Protein AF-A0A0P0GRB7-F1 (afdb_monomer)

pLDDT: mean 80.73, std 16.22, range [37.69, 97.56]

Radius of gyration: 20.34 Å; Cα contacts (8 Å, |Δi|>4): 63; chains: 1; bounding box: 43×75×38 Å

Structure (mmCIF, N/CA/C/O backbone):
data_AF-A0A0P0GRB7-F1
#
_entry.id   AF-A0A0P0GRB7-F1
#
loop_
_atom_site.group_PDB
_atom_site.id
_atom_site.type_symbol
_atom_site.label_atom_id
_atom_site.label_alt_id
_atom_site.label_comp_id
_atom_site.label_asym_id
_atom_site.label_entity_id
_atom_site.label_seq_id
_atom_site.pdbx_PDB_ins_code
_atom_site.Cartn_x
_atom_site.Cartn_y
_atom_site.Cartn_z
_atom_site.occupancy
_atom_site.B_iso_or_equiv
_atom_site.auth_seq_id
_atom_site.auth_comp_id
_atom_site.auth_asym_id
_atom_site.auth_atom_id
_atom_site.pdbx_PDB_model_num
ATOM 1 N N . MET A 1 1 ? -12.509 44.123 -10.056 1.00 48.94 1 MET A N 1
ATOM 2 C CA . MET A 1 1 ? -11.841 43.013 -9.338 1.00 48.94 1 MET A CA 1
ATOM 3 C C . MET A 1 1 ? -12.228 41.713 -10.025 1.00 48.94 1 MET A C 1
ATOM 5 O O . MET A 1 1 ? -13.416 41.460 -10.162 1.00 48.94 1 MET A O 1
ATOM 9 N N . LYS A 1 2 ? -11.263 40.956 -10.560 1.00 55.25 2 LYS A N 1
ATOM 10 C CA . LYS A 1 2 ? -11.521 39.696 -11.278 1.00 55.25 2 LYS A CA 1
ATOM 11 C C . LYS A 1 2 ? -11.655 38.591 -10.226 1.00 55.25 2 LYS A C 1
ATOM 13 O O . LYS A 1 2 ? -10.684 38.322 -9.524 1.00 55.25 2 LYS A O 1
ATOM 18 N N . SER A 1 3 ? -12.843 38.014 -10.059 1.00 70.44 3 SER A N 1
ATOM 19 C CA . SER A 1 3 ? -13.031 36.853 -9.187 1.00 70.44 3 SER A CA 1
ATOM 20 C C . SER A 1 3 ? -12.194 35.702 -9.736 1.00 70.44 3 SER A C 1
ATOM 22 O O . SER A 1 3 ? -12.406 35.271 -10.871 1.00 70.44 3 SER A O 1
ATOM 24 N N . ILE A 1 4 ? -11.216 35.233 -8.963 1.00 69.50 4 ILE A N 1
ATOM 25 C CA . ILE A 1 4 ? -10.467 34.022 -9.296 1.00 69.50 4 ILE A CA 1
ATOM 26 C C . ILE A 1 4 ? -11.461 32.869 -9.176 1.00 69.50 4 ILE A C 1
ATOM 28 O O . ILE A 1 4 ? -11.863 32.495 -8.077 1.00 69.50 4 ILE A O 1
ATOM 32 N N . GLN A 1 5 ? -11.925 32.368 -10.317 1.00 73.25 5 GLN A N 1
ATOM 33 C CA . GLN A 1 5 ? -12.819 31.224 -10.371 1.00 73.25 5 GLN A CA 1
ATOM 34 C C . GLN A 1 5 ? -11.982 29.979 -10.067 1.00 73.25 5 GLN A C 1
ATOM 36 O O . GLN A 1 5 ? -11.180 29.537 -10.888 1.00 73.25 5 GLN A O 1
ATOM 41 N N . VAL A 1 6 ? -12.107 29.470 -8.842 1.00 80.31 6 VAL A N 1
ATOM 42 C CA . VAL A 1 6 ? -11.418 28.250 -8.415 1.00 80.31 6 VAL A CA 1
ATOM 43 C C . VAL A 1 6 ? -12.114 27.062 -9.069 1.00 80.31 6 VAL A C 1
ATOM 45 O O . VAL A 1 6 ? -13.342 26.992 -9.092 1.00 80.31 6 VAL A O 1
ATOM 48 N N . ASN A 1 7 ? -11.329 26.147 -9.633 1.00 82.31 7 ASN A N 1
ATOM 49 C CA . ASN A 1 7 ? -11.853 24.944 -10.260 1.00 82.31 7 ASN A CA 1
ATOM 50 C C . ASN A 1 7 ? -12.582 24.078 -9.211 1.00 82.31 7 ASN A C 1
ATOM 52 O O . ASN A 1 7 ? -11.935 23.662 -8.249 1.00 82.31 7 ASN A O 1
ATOM 56 N N . PRO A 1 8 ? -13.890 23.798 -9.372 1.00 81.56 8 PRO A N 1
ATOM 57 C CA . PRO A 1 8 ? -14.635 22.982 -8.416 1.00 81.56 8 PRO A CA 1
ATOM 58 C C . PRO A 1 8 ? -14.319 21.484 -8.543 1.00 81.56 8 PRO A C 1
ATOM 60 O O . PRO A 1 8 ? -14.685 20.707 -7.665 1.00 81.56 8 PRO A O 1
ATOM 63 N N . PHE A 1 9 ? -13.667 21.060 -9.630 1.00 81.19 9 PHE A N 1
ATOM 64 C CA . PHE A 1 9 ? -13.317 19.668 -9.866 1.00 81.19 9 PHE A CA 1
ATOM 65 C C . PHE A 1 9 ? -11.989 19.322 -9.208 1.00 81.19 9 PHE A C 1
ATOM 67 O O . PHE A 1 9 ? -10.977 20.001 -9.398 1.00 81.19 9 PHE A O 1
ATOM 74 N N . ILE A 1 10 ? -11.982 18.201 -8.493 1.00 78.00 10 ILE A N 1
ATOM 75 C CA . ILE A 1 10 ? -10.749 17.626 -7.979 1.00 78.00 10 ILE A CA 1
ATOM 76 C C . ILE A 1 10 ? -10.019 16.964 -9.148 1.00 78.00 10 ILE A C 1
ATOM 78 O O . ILE A 1 10 ? -10.419 15.912 -9.642 1.00 78.00 10 ILE A O 1
ATOM 82 N N . ILE A 1 11 ? -8.955 17.614 -9.615 1.00 74.19 11 ILE A N 1
ATOM 83 C CA . ILE A 1 11 ? -8.091 17.106 -10.680 1.00 74.19 11 ILE A CA 1
ATOM 84 C C . ILE A 1 11 ? -6.830 16.545 -10.023 1.00 74.19 11 ILE A C 1
ATOM 86 O O . ILE A 1 11 ? -5.978 17.304 -9.568 1.00 74.19 11 ILE A O 1
ATOM 90 N N . GLY A 1 12 ? -6.706 15.220 -9.942 1.00 69.62 12 GLY A N 1
ATOM 91 C CA . GLY A 1 12 ? -5.555 14.591 -9.298 1.00 69.62 12 GLY A CA 1
ATOM 92 C C . GLY A 1 12 ? -5.754 13.115 -8.974 1.00 69.62 12 GLY A C 1
ATOM 93 O O . GLY A 1 12 ? -6.683 12.474 -9.461 1.00 69.62 12 GLY A O 1
ATOM 94 N N . ALA A 1 13 ? -4.837 12.576 -8.170 1.00 75.56 13 ALA A N 1
ATOM 95 C CA . ALA A 1 13 ? -4.945 11.234 -7.605 1.00 75.56 13 ALA A CA 1
ATOM 96 C C . ALA A 1 13 ? -6.082 11.153 -6.561 1.00 75.56 13 ALA A C 1
ATOM 98 O O . ALA A 1 13 ? -6.880 12.074 -6.410 1.00 75.56 13 ALA A O 1
ATOM 99 N N . TYR A 1 14 ? -6.157 10.031 -5.845 1.00 86.19 14 TYR A N 1
ATOM 100 C CA . TYR A 1 14 ? -7.147 9.786 -4.796 1.00 86.19 14 TYR A CA 1
ATOM 101 C C . TYR A 1 14 ? -7.281 10.964 -3.812 1.00 86.19 14 TYR A C 1
ATOM 103 O O . TYR A 1 14 ? -6.296 11.384 -3.207 1.00 86.19 14 TYR A O 1
ATOM 111 N N . ALA A 1 15 ? -8.507 11.466 -3.643 1.00 86.06 15 ALA A N 1
ATOM 112 C CA . ALA A 1 15 ? -8.809 12.676 -2.874 1.00 86.06 15 ALA A CA 1
ATOM 113 C C . ALA A 1 15 ? -9.506 12.411 -1.528 1.00 86.06 15 ALA A C 1
ATOM 115 O O . ALA A 1 15 ? -10.000 13.336 -0.887 1.00 86.06 15 ALA A O 1
ATOM 116 N N . GLY A 1 16 ? -9.547 11.149 -1.094 1.00 86.25 16 GLY A N 1
ATOM 117 C CA . GLY A 1 16 ? -10.220 10.724 0.132 1.00 86.25 16 GLY A CA 1
ATOM 118 C C . GLY A 1 16 ? -11.548 10.016 -0.124 1.00 86.25 16 GLY A C 1
ATOM 119 O O . GLY A 1 16 ? -12.131 10.109 -1.203 1.00 86.25 16 GLY A O 1
ATOM 120 N N . SER A 1 17 ? -12.025 9.302 0.899 1.00 86.50 17 SER A N 1
ATOM 121 C CA . SER A 1 17 ? -13.150 8.369 0.770 1.00 86.50 17 SER A CA 1
ATOM 122 C C . SER A 1 17 ? -14.455 9.049 0.375 1.00 86.50 17 SER A C 1
ATOM 124 O O . SER A 1 17 ? -15.225 8.474 -0.377 1.00 86.50 17 SER A O 1
ATOM 126 N N . HIS A 1 18 ? -14.673 10.290 0.821 1.00 87.75 18 HIS A N 1
ATOM 127 C CA . HIS A 1 18 ? -15.864 11.074 0.482 1.00 87.75 18 HIS A CA 1
ATOM 128 C C . HIS A 1 18 ? -16.008 11.336 -1.029 1.00 87.75 18 HIS A C 1
ATOM 130 O O . HIS A 1 18 ? -17.115 11.519 -1.520 1.00 87.75 18 HIS A O 1
ATOM 136 N N . TYR A 1 19 ? -14.896 11.379 -1.767 1.00 87.31 19 TYR A N 1
ATOM 137 C CA . TYR A 1 19 ? -14.881 11.678 -3.202 1.00 87.31 19 TYR A CA 1
ATOM 138 C C . TYR A 1 19 ? -14.660 10.430 -4.067 1.00 87.31 19 TYR A C 1
ATOM 140 O O . TYR A 1 19 ? -14.407 10.557 -5.264 1.00 87.31 19 TYR A O 1
ATOM 148 N N . PHE A 1 20 ? -14.691 9.236 -3.469 1.00 89.12 20 PHE A N 1
ATOM 149 C CA . PHE A 1 20 ? -14.480 7.977 -4.170 1.00 89.12 20 PHE A CA 1
ATOM 150 C C . PHE A 1 20 ? -15.820 7.269 -4.372 1.00 89.12 20 PHE A C 1
ATOM 152 O O . PHE A 1 20 ? -16.477 6.903 -3.402 1.00 89.12 20 PHE A O 1
ATOM 159 N N . CYS A 1 21 ? -16.219 7.103 -5.631 1.00 87.50 21 CYS A N 1
ATOM 160 C CA . CYS A 1 21 ? -17.548 6.625 -6.013 1.00 87.50 21 CYS A CA 1
ATOM 161 C C . CYS A 1 21 ? -17.466 5.321 -6.821 1.00 87.50 21 CYS A C 1
ATOM 163 O O . CYS A 1 21 ? -16.404 4.976 -7.342 1.00 87.50 21 CYS A O 1
ATOM 165 N N . ASP A 1 22 ? -18.610 4.647 -6.968 1.00 86.75 22 ASP A N 1
ATOM 166 C CA . ASP A 1 22 ? -18.868 3.585 -7.957 1.00 86.75 22 ASP A CA 1
ATOM 167 C C . ASP A 1 22 ? -17.883 2.401 -7.940 1.00 86.75 22 ASP A C 1
ATOM 169 O O . ASP A 1 22 ? -17.576 1.808 -8.972 1.00 86.75 22 ASP A O 1
ATOM 173 N N . CYS A 1 23 ? -17.377 2.057 -6.755 1.00 91.69 2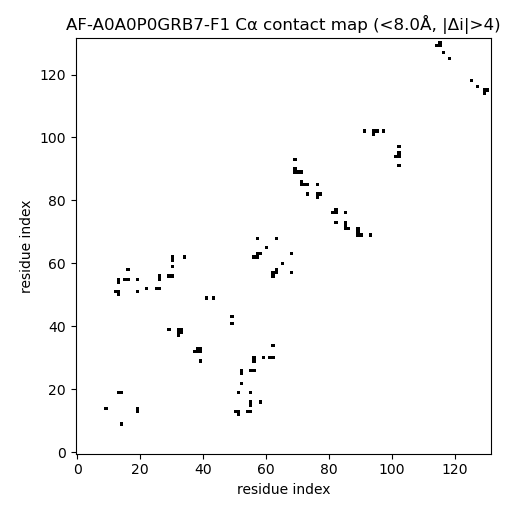3 CYS A N 1
ATOM 174 C CA . CYS A 1 23 ? -16.455 0.940 -6.523 1.00 91.69 23 CYS A CA 1
ATOM 175 C C . CYS A 1 23 ? -16.725 0.250 -5.171 1.00 91.69 23 CYS A C 1
ATOM 177 O O . CYS A 1 23 ? -15.808 -0.284 -4.546 1.00 91.69 23 CYS A O 1
ATOM 179 N N . GLU A 1 24 ? -17.962 0.311 -4.667 1.00 93.31 24 GLU A N 1
ATOM 180 C CA . GLU A 1 24 ? -18.323 -0.230 -3.346 1.00 93.31 24 GLU A CA 1
ATOM 181 C C . GLU A 1 24 ? -18.115 -1.748 -3.290 1.00 93.31 24 GLU A C 1
ATOM 183 O O . GLU A 1 24 ? -17.414 -2.246 -2.411 1.00 93.31 24 GLU A O 1
ATOM 188 N N . ARG A 1 25 ? -18.623 -2.474 -4.294 1.00 95.75 25 ARG A N 1
ATOM 189 C CA . ARG A 1 25 ? -18.495 -3.935 -4.379 1.00 95.75 25 ARG A CA 1
ATOM 190 C C . ARG A 1 25 ? -17.035 -4.373 -4.494 1.00 95.75 25 ARG A C 1
ATOM 192 O O . ARG A 1 25 ? -16.609 -5.276 -3.785 1.00 95.75 25 ARG A O 1
ATOM 199 N N . GLU A 1 26 ? -16.262 -3.733 -5.366 1.00 96.31 26 GLU A N 1
ATOM 200 C CA . GLU A 1 26 ? -14.840 -4.024 -5.561 1.00 96.31 26 GLU A CA 1
ATOM 201 C C . GLU A 1 26 ? -14.031 -3.727 -4.293 1.00 96.31 26 GLU A C 1
ATOM 203 O O . GLU A 1 26 ? -13.094 -4.456 -3.969 1.00 96.31 26 GLU A O 1
ATOM 208 N N . THR A 1 27 ? -14.398 -2.668 -3.566 1.00 96.62 27 THR A N 1
ATOM 209 C CA . THR A 1 27 ? -13.785 -2.333 -2.277 1.00 96.62 27 THR A CA 1
ATOM 210 C C . THR A 1 27 ? -14.082 -3.421 -1.252 1.00 96.62 27 THR A C 1
ATOM 212 O O . THR A 1 27 ? -13.159 -3.892 -0.591 1.00 96.62 27 THR A O 1
ATOM 215 N N . ASP A 1 28 ? -15.336 -3.861 -1.140 1.00 96.75 28 ASP A N 1
ATOM 216 C CA . ASP A 1 28 ? -15.734 -4.915 -0.205 1.00 96.75 28 ASP A CA 1
ATOM 217 C C . ASP A 1 28 ? -15.049 -6.252 -0.510 1.00 96.75 28 ASP A C 1
ATOM 219 O O . ASP A 1 28 ? -14.507 -6.889 0.399 1.00 96.75 28 ASP A O 1
ATOM 223 N N . GLU A 1 29 ? -15.004 -6.645 -1.785 1.00 97.25 29 GLU A N 1
ATOM 224 C CA . GLU A 1 29 ? -14.287 -7.836 -2.251 1.00 97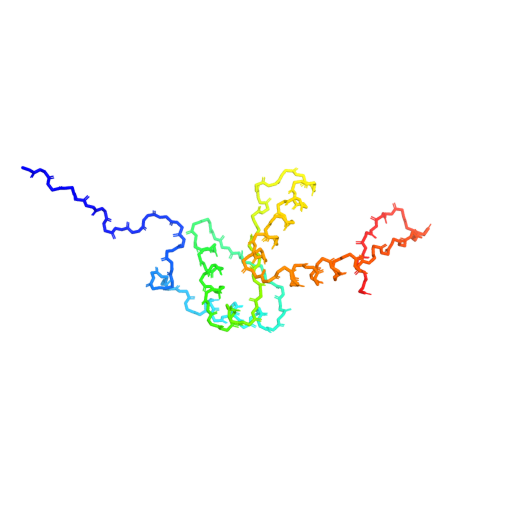.25 29 GLU A CA 1
ATOM 225 C C . GLU A 1 29 ? -12.804 -7.759 -1.879 1.00 97.25 29 GLU A C 1
ATOM 227 O O . GLU A 1 29 ? -12.255 -8.696 -1.295 1.00 97.25 29 GLU A O 1
ATOM 232 N N . LEU A 1 30 ? -12.164 -6.613 -2.123 1.00 97.19 30 LEU A N 1
ATOM 233 C CA . LEU A 1 30 ? -10.750 -6.439 -1.823 1.00 97.19 30 LEU A CA 1
ATOM 234 C C . LEU A 1 30 ? -10.473 -6.410 -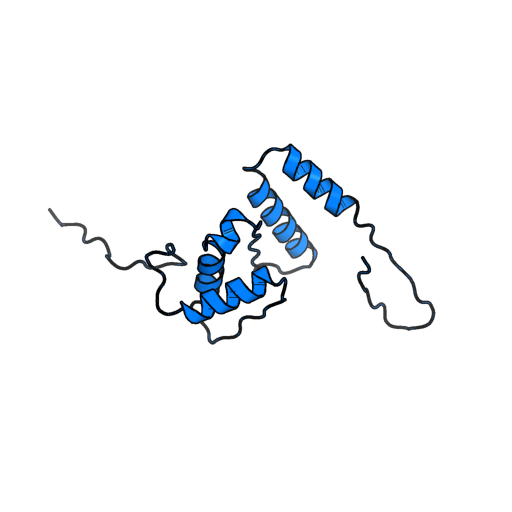0.312 1.00 97.19 30 LEU A C 1
ATOM 236 O O . LEU A 1 30 ? -9.502 -7.015 0.142 1.00 97.19 30 LEU A O 1
ATOM 240 N N . VAL A 1 31 ? -11.325 -5.774 0.500 1.00 97.06 31 VAL A N 1
ATOM 241 C CA . VAL A 1 31 ? -11.217 -5.836 1.969 1.00 97.06 31 VAL A CA 1
ATOM 242 C C . VAL A 1 31 ? -11.343 -7.281 2.448 1.00 97.06 31 VAL A C 1
ATOM 244 O O . VAL A 1 31 ? -10.566 -7.720 3.302 1.00 97.06 31 VAL A O 1
ATOM 247 N N . GLN A 1 32 ? -12.294 -8.042 1.907 1.00 97.56 32 GLN A N 1
ATOM 248 C CA . GLN A 1 32 ? -12.467 -9.447 2.255 1.00 97.56 32 GLN A CA 1
ATOM 249 C C . GLN A 1 32 ? -11.246 -10.279 1.843 1.00 97.56 32 GLN A C 1
ATOM 251 O O . GLN A 1 32 ? -10.785 -11.119 2.615 1.00 97.56 32 GLN A O 1
ATOM 256 N N . ASP A 1 33 ? -10.680 -10.048 0.663 1.00 97.25 33 ASP A N 1
ATOM 257 C CA . ASP A 1 33 ? -9.473 -10.740 0.218 1.00 97.25 33 ASP A CA 1
ATOM 258 C C . ASP A 1 33 ? -8.278 -10.472 1.133 1.00 97.25 33 ASP A C 1
ATOM 260 O O . ASP A 1 33 ? -7.616 -11.412 1.580 1.00 97.25 33 ASP A O 1
ATOM 264 N N . LEU A 1 34 ? -8.038 -9.201 1.457 1.00 95.50 34 LEU A N 1
ATOM 265 C CA . LEU A 1 34 ? -6.915 -8.781 2.291 1.00 95.50 34 LEU A CA 1
ATOM 266 C C . LEU A 1 34 ? -7.047 -9.287 3.731 1.00 95.50 34 LEU A C 1
ATOM 268 O O . LEU A 1 34 ? -6.073 -9.767 4.311 1.00 95.50 34 LEU A O 1
ATOM 272 N N . THR A 1 35 ? -8.252 -9.236 4.305 1.00 95.81 35 THR A N 1
ATOM 273 C CA . THR A 1 35 ? -8.502 -9.743 5.667 1.00 95.81 35 THR A CA 1
ATOM 274 C C . THR A 1 35 ? -8.356 -11.262 5.762 1.00 95.81 35 THR A C 1
ATOM 276 O O . THR A 1 35 ? -7.927 -11.765 6.799 1.00 95.81 35 THR A O 1
ATOM 279 N N . ASN A 1 36 ? -8.607 -11.985 4.666 1.00 95.75 36 ASN A N 1
ATOM 280 C CA . ASN A 1 36 ? -8.373 -13.427 4.550 1.00 95.75 36 ASN A CA 1
ATOM 281 C C . ASN A 1 36 ? -6.949 -13.790 4.089 1.00 95.75 36 ASN A C 1
ATOM 283 O O . ASN A 1 36 ? -6.688 -14.951 3.778 1.00 95.75 36 ASN A O 1
ATOM 287 N N . VAL A 1 37 ? -6.022 -12.824 4.051 1.00 93.00 37 VAL A N 1
ATOM 288 C CA . VAL A 1 37 ? -4.605 -13.037 3.700 1.00 93.00 37 VAL A CA 1
ATOM 289 C C . VAL A 1 37 ? -4.448 -13.659 2.300 1.00 93.00 37 VAL A C 1
ATOM 291 O O . VAL A 1 37 ? -3.595 -14.516 2.062 1.00 93.00 37 VAL A O 1
ATOM 294 N N . ARG A 1 38 ? -5.294 -13.241 1.349 1.00 95.38 38 ARG A N 1
ATOM 295 C CA . ARG A 1 38 ? -5.193 -13.652 -0.057 1.00 95.38 38 ARG A CA 1
ATOM 296 C C . ARG A 1 38 ? -4.268 -12.720 -0.836 1.00 95.38 38 ARG A C 1
ATOM 298 O O . ARG A 1 38 ? -4.287 -11.505 -0.654 1.00 95.38 38 ARG A O 1
ATOM 305 N N . ASN A 1 39 ? -3.488 -13.299 -1.748 1.00 95.62 39 ASN A N 1
ATOM 306 C CA . ASN A 1 39 ? -2.725 -12.537 -2.735 1.00 95.62 39 ASN A CA 1
ATOM 307 C C . ASN A 1 39 ? -3.657 -12.136 -3.882 1.00 95.62 39 ASN A C 1
ATOM 309 O O . ASN A 1 39 ? -4.275 -13.005 -4.497 1.00 95.62 39 ASN A O 1
ATOM 313 N N . VAL A 1 40 ? -3.734 -10.839 -4.182 1.00 95.38 40 VAL A N 1
ATOM 314 C CA . VAL A 1 40 ? -4.658 -10.289 -5.184 1.00 95.38 40 VAL A CA 1
ATOM 315 C C . VAL A 1 40 ? -3.890 -9.577 -6.288 1.00 95.38 40 VAL A C 1
ATOM 317 O O . VAL A 1 40 ? -2.963 -8.812 -6.023 1.00 95.38 40 VAL A O 1
ATOM 320 N N . VAL A 1 41 ? -4.310 -9.796 -7.534 1.00 95.31 41 VAL A N 1
ATOM 321 C CA . VAL A 1 41 ? -3.827 -9.061 -8.707 1.00 95.31 41 VAL A CA 1
ATOM 322 C C . VAL A 1 41 ? -4.996 -8.288 -9.308 1.00 95.31 41 VAL A C 1
ATOM 324 O O . VAL A 1 41 ? -5.979 -8.881 -9.742 1.00 95.31 41 VAL A O 1
ATOM 327 N N . LEU A 1 42 ? -4.886 -6.958 -9.358 1.00 94.19 42 LEU A N 1
ATOM 328 C CA . LEU A 1 42 ? -5.905 -6.090 -9.954 1.00 94.19 42 LEU A CA 1
ATOM 329 C C . LEU A 1 42 ? -5.602 -5.826 -11.432 1.00 94.19 42 LEU A C 1
ATOM 331 O O . LEU A 1 42 ? -4.630 -5.144 -11.768 1.00 94.19 42 LEU A O 1
ATOM 335 N N . VAL A 1 43 ? -6.474 -6.303 -12.320 1.00 93.44 43 VAL A N 1
ATOM 336 C CA . VAL A 1 43 ? -6.348 -6.129 -13.774 1.00 93.44 43 VAL A CA 1
ATOM 337 C C . VAL A 1 43 ? -7.519 -5.303 -14.302 1.00 93.44 43 VAL A C 1
ATOM 339 O O . VAL A 1 43 ? -8.674 -5.637 -14.086 1.00 93.44 43 VAL A O 1
ATOM 342 N N . ALA A 1 44 ? -7.220 -4.211 -15.009 1.00 91.31 44 ALA A N 1
ATOM 343 C CA . ALA A 1 44 ? -8.211 -3.376 -15.697 1.00 91.31 44 ALA A CA 1
ATOM 344 C C . ALA A 1 44 ? -7.519 -2.500 -16.756 1.00 91.31 44 ALA A C 1
ATOM 346 O O . ALA A 1 44 ? -6.292 -2.360 -16.733 1.00 91.31 44 ALA A O 1
ATOM 347 N N . GLN A 1 45 ? -8.275 -1.811 -17.610 1.00 93.50 45 GLN A N 1
ATOM 348 C CA . GLN A 1 45 ? -7.726 -0.864 -18.594 1.00 93.50 45 GLN A CA 1
ATOM 349 C C . GLN A 1 45 ? -7.036 0.362 -17.950 1.00 93.50 45 GLN A C 1
ATOM 351 O O . GLN A 1 45 ? -7.186 0.651 -16.755 1.00 93.50 45 GLN A O 1
ATOM 356 N N . ARG A 1 46 ? -6.226 1.096 -18.728 1.00 88.06 46 ARG A N 1
ATOM 357 C CA . ARG A 1 46 ? -5.537 2.313 -18.255 1.00 88.06 46 ARG A CA 1
ATOM 358 C C . ARG A 1 46 ? -6.569 3.365 -17.821 1.00 88.06 46 ARG A C 1
ATOM 360 O O . ARG A 1 46 ? -7.567 3.550 -18.500 1.00 88.06 46 ARG A O 1
ATOM 367 N N . ARG A 1 47 ? -6.294 4.077 -16.719 1.00 86.00 47 ARG A N 1
ATOM 368 C CA . ARG A 1 47 ? -7.153 5.130 -16.124 1.00 86.00 47 ARG A CA 1
ATOM 369 C C . ARG A 1 47 ? -8.473 4.665 -15.485 1.00 86.00 47 ARG A C 1
ATOM 371 O O . ARG A 1 47 ? -9.242 5.509 -15.061 1.00 86.00 47 ARG A O 1
ATOM 378 N N . MET A 1 48 ? -8.673 3.363 -15.278 1.00 88.94 48 MET A N 1
ATOM 379 C CA . MET A 1 48 ? -9.832 2.816 -14.541 1.00 88.94 48 MET A CA 1
ATOM 380 C C . MET A 1 48 ? -9.731 2.932 -13.004 1.00 88.94 48 MET A C 1
ATOM 382 O O . MET A 1 48 ? -10.271 2.108 -12.286 1.00 88.94 48 MET A O 1
ATOM 386 N N . GLY A 1 49 ? -8.947 3.867 -12.463 1.00 88.25 49 GLY A N 1
ATOM 387 C CA . GLY A 1 49 ? -8.950 4.125 -11.013 1.00 88.25 49 GLY A CA 1
ATOM 388 C C . GLY A 1 49 ? -8.323 3.068 -10.084 1.00 88.25 49 GLY A C 1
ATOM 389 O O . GLY A 1 49 ? -8.423 3.236 -8.877 1.00 88.25 49 GLY A O 1
ATOM 390 N N . LYS A 1 50 ? -7.618 2.037 -10.581 1.00 92.81 50 LYS A N 1
ATOM 391 C CA . LYS A 1 50 ? -6.989 0.969 -9.755 1.00 92.81 50 LYS A CA 1
ATOM 392 C C . LYS A 1 50 ? -6.210 1.474 -8.531 1.00 92.81 50 LYS A C 1
ATOM 394 O O . LYS A 1 50 ? -6.396 0.976 -7.427 1.00 92.81 50 LYS A O 1
ATOM 399 N N . THR A 1 51 ? -5.340 2.468 -8.721 1.00 91.94 51 THR A N 1
ATOM 400 C CA . THR A 1 51 ? -4.573 3.063 -7.614 1.00 91.94 51 THR A CA 1
ATOM 401 C C . THR A 1 51 ? -5.493 3.749 -6.607 1.00 91.94 51 THR A C 1
ATOM 403 O O . THR A 1 51 ? -5.276 3.630 -5.408 1.00 91.94 51 THR A O 1
ATOM 406 N N . GLY A 1 52 ? -6.544 4.423 -7.082 1.00 92.50 52 GLY A N 1
ATOM 407 C CA . GLY A 1 52 ? -7.563 5.019 -6.221 1.00 92.50 52 GLY A CA 1
ATOM 408 C C . GLY A 1 52 ? -8.325 3.971 -5.415 1.00 92.50 52 GLY A C 1
ATOM 409 O O . GLY A 1 52 ? -8.483 4.154 -4.217 1.00 92.50 52 GLY A O 1
ATOM 410 N N . LEU A 1 53 ? -8.693 2.847 -6.036 1.00 94.69 53 LEU A N 1
ATOM 411 C CA . LEU A 1 53 ? -9.353 1.723 -5.367 1.00 94.69 53 LEU A CA 1
ATOM 412 C C . LEU A 1 53 ? -8.494 1.127 -4.247 1.00 94.69 53 LEU A C 1
ATOM 414 O O . LEU A 1 53 ? -8.991 0.912 -3.144 1.00 94.69 53 LEU A O 1
ATOM 418 N N . LEU A 1 54 ? -7.199 0.904 -4.499 1.00 94.75 54 LEU A N 1
ATOM 419 C CA . LEU A 1 54 ? -6.265 0.424 -3.474 1.00 94.75 54 LEU A CA 1
ATOM 420 C C . LEU A 1 54 ? -6.184 1.397 -2.296 1.00 94.75 54 LEU A C 1
ATOM 422 O O . LEU A 1 54 ? -6.381 0.996 -1.152 1.00 94.75 54 LEU A O 1
ATOM 426 N N . LEU A 1 55 ? -5.944 2.681 -2.579 1.00 93.81 55 LEU A N 1
ATOM 427 C CA . LEU A 1 55 ? -5.860 3.710 -1.543 1.00 93.81 55 LEU A CA 1
ATOM 428 C C . LEU A 1 55 ? -7.165 3.791 -0.746 1.00 93.81 55 LEU A C 1
ATOM 430 O O . LEU A 1 55 ? -7.129 3.783 0.482 1.00 93.81 55 LEU A O 1
ATOM 434 N N . HIS A 1 56 ? -8.312 3.776 -1.423 1.00 95.38 56 HIS A N 1
ATOM 435 C CA . HIS A 1 56 ? -9.621 3.762 -0.782 1.00 95.38 56 HIS A CA 1
ATOM 436 C C . HIS A 1 56 ? -9.815 2.562 0.144 1.00 95.38 56 HIS A C 1
ATOM 438 O O . HIS A 1 56 ? -10.229 2.721 1.291 1.00 95.38 56 HIS A O 1
ATOM 444 N N . THR A 1 57 ? -9.444 1.373 -0.325 1.00 95.94 57 THR A N 1
ATOM 445 C CA . THR A 1 57 ? -9.504 0.128 0.448 1.00 95.94 57 THR A CA 1
ATOM 446 C C . THR A 1 57 ? -8.644 0.215 1.707 1.00 95.94 57 THR A C 1
ATOM 448 O O . THR A 1 57 ? -9.072 -0.189 2.785 1.00 95.94 57 THR A O 1
ATOM 451 N N . PHE A 1 58 ? -7.452 0.806 1.613 1.00 94.12 58 PHE A N 1
ATOM 452 C CA . PHE A 1 58 ? -6.570 0.994 2.766 1.00 94.12 58 PHE A CA 1
ATOM 453 C C . PHE A 1 58 ? -7.124 1.979 3.798 1.00 94.12 58 PHE A C 1
ATOM 455 O O . PHE A 1 58 ? -6.817 1.852 4.982 1.00 94.12 58 PHE A O 1
ATOM 462 N N . HIS A 1 59 ? -7.964 2.927 3.373 1.00 94.19 59 HIS A N 1
ATOM 463 C CA . HIS A 1 59 ? -8.659 3.851 4.268 1.00 94.19 59 HIS A CA 1
ATOM 464 C C . HIS A 1 59 ? -9.869 3.233 4.978 1.00 94.19 59 HIS A C 1
ATOM 466 O O . HIS A 1 59 ? -10.346 3.817 5.951 1.00 94.19 59 HIS A O 1
ATOM 472 N N . GLN A 1 60 ? -10.347 2.060 4.554 1.00 94.69 60 GLN A N 1
ATOM 473 C CA . GLN A 1 60 ? -11.445 1.378 5.237 1.00 94.69 60 GLN A CA 1
ATOM 474 C C . GLN A 1 60 ? -11.053 1.035 6.672 1.00 94.69 60 GLN A C 1
ATOM 476 O O . GLN A 1 60 ? -9.922 0.624 6.936 1.00 94.69 60 GLN A O 1
ATOM 481 N N . GLU A 1 61 ? -11.980 1.184 7.619 1.00 94.31 61 GLU A N 1
ATOM 482 C CA . GLU A 1 61 ? -11.675 0.990 9.044 1.00 94.31 61 GLU A CA 1
ATOM 483 C C . GLU A 1 61 ? -11.137 -0.414 9.344 1.00 94.31 61 GLU A C 1
ATOM 485 O O . GLU A 1 61 ? -10.194 -0.566 10.121 1.00 94.31 61 GLU A O 1
ATOM 490 N N . LYS A 1 62 ? -11.693 -1.427 8.664 1.00 95.25 62 LYS A N 1
ATOM 491 C CA . LYS A 1 62 ? -11.265 -2.831 8.758 1.00 95.25 62 LYS A CA 1
ATOM 492 C C . LYS A 1 62 ? -9.787 -3.024 8.408 1.00 95.25 62 LYS A C 1
ATOM 494 O O . LYS A 1 62 ? -9.164 -3.945 8.925 1.00 95.25 62 LYS A O 1
ATOM 499 N N . ILE A 1 63 ? -9.230 -2.167 7.552 1.00 95.31 63 ILE A N 1
ATOM 500 C CA . ILE A 1 63 ? -7.824 -2.218 7.152 1.00 95.31 63 ILE A CA 1
ATOM 501 C C . ILE A 1 63 ? -6.997 -1.244 7.995 1.00 95.31 63 ILE A C 1
ATOM 503 O O . ILE A 1 63 ? -6.095 -1.668 8.713 1.00 95.31 63 ILE A O 1
ATOM 507 N N . SER A 1 64 ? -7.338 0.045 7.973 1.00 93.06 64 SER A N 1
ATOM 508 C CA . SER A 1 64 ? -6.547 1.122 8.586 1.00 93.06 64 SER A CA 1
ATOM 509 C C . SER A 1 64 ? -6.319 0.974 10.095 1.00 93.06 64 SER A C 1
ATOM 511 O O . SER A 1 64 ? -5.264 1.371 10.590 1.00 93.06 64 SER A O 1
ATOM 513 N N . LYS A 1 65 ? -7.272 0.395 10.841 1.00 92.19 65 LYS A N 1
ATOM 514 C CA . LYS A 1 65 ? -7.149 0.210 12.299 1.00 92.19 65 LYS A CA 1
ATOM 515 C C . LYS A 1 65 ? -6.395 -1.062 12.691 1.00 92.19 65 LYS A C 1
ATOM 517 O O . LYS A 1 65 ? -5.887 -1.141 13.808 1.00 92.19 65 LYS A O 1
ATOM 522 N N . HIS A 1 66 ? -6.329 -2.052 11.803 1.00 92.25 66 HIS A N 1
ATOM 523 C CA . HIS A 1 66 ? -5.882 -3.408 12.144 1.00 92.25 66 HIS A CA 1
ATOM 524 C C . HIS A 1 66 ? -4.613 -3.844 11.411 1.00 92.25 66 HIS A C 1
ATOM 526 O O . HIS A 1 66 ? -3.928 -4.756 11.872 1.00 92.25 66 HIS A O 1
ATOM 532 N N . TYR A 1 67 ? -4.269 -3.187 10.304 1.00 91.12 67 TYR A N 1
ATOM 533 C CA . TYR A 1 67 ? -3.166 -3.580 9.440 1.00 91.12 67 TYR A CA 1
ATOM 534 C C . TYR A 1 67 ? -2.209 -2.423 9.182 1.00 91.12 67 TYR A C 1
ATOM 536 O O . TYR A 1 67 ? -2.575 -1.248 9.156 1.00 91.12 67 TYR A O 1
ATOM 544 N N . ASN A 1 68 ? -0.951 -2.786 8.948 1.00 88.12 68 ASN A N 1
ATOM 545 C CA . ASN A 1 68 ? 0.064 -1.867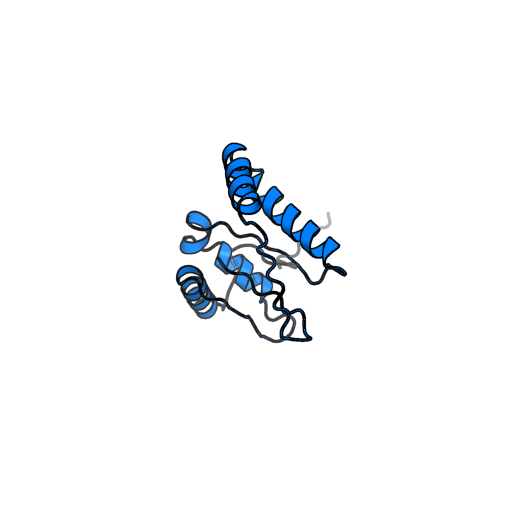 8.460 1.00 88.12 68 ASN A CA 1
ATOM 546 C C . ASN A 1 68 ? 0.143 -2.004 6.950 1.00 88.12 68 ASN A C 1
ATOM 548 O O . ASN A 1 68 ? 0.386 -3.098 6.444 1.00 88.12 68 ASN A O 1
ATOM 552 N N . VAL A 1 69 ? -0.060 -0.896 6.249 1.00 90.56 69 VAL A N 1
ATOM 553 C CA . VAL A 1 69 ? -0.057 -0.879 4.791 1.00 90.56 69 VAL A CA 1
ATOM 554 C C . VAL A 1 69 ? 1.186 -0.159 4.296 1.00 90.56 69 VAL A C 1
ATOM 556 O O . VAL A 1 69 ? 1.416 1.004 4.622 1.00 90.56 69 VAL A O 1
ATOM 559 N N . PHE A 1 70 ? 1.964 -0.845 3.465 1.00 91.06 70 PHE A N 1
ATOM 560 C CA . PHE A 1 70 ? 3.125 -0.286 2.784 1.00 91.06 70 PHE A CA 1
ATOM 561 C C . PHE A 1 70 ? 2.808 -0.191 1.294 1.00 91.06 70 PHE A C 1
ATOM 563 O O . PHE A 1 70 ? 2.616 -1.209 0.632 1.00 91.06 70 PHE A O 1
ATOM 570 N N . PHE A 1 71 ? 2.717 1.032 0.773 1.00 90.44 71 PHE A N 1
ATOM 571 C CA . PHE A 1 71 ? 2.464 1.272 -0.644 1.00 90.44 71 PHE A CA 1
ATOM 572 C C . PHE A 1 71 ? 3.788 1.528 -1.364 1.00 90.44 71 PHE A C 1
ATOM 574 O O . PHE A 1 71 ? 4.522 2.443 -0.996 1.00 90.44 71 PHE A O 1
ATOM 581 N N . ILE A 1 72 ? 4.100 0.703 -2.364 1.00 90.88 72 ILE A N 1
ATOM 582 C CA . ILE A 1 72 ? 5.405 0.694 -3.031 1.00 90.88 72 ILE A CA 1
ATOM 583 C C . ILE A 1 72 ? 5.175 0.712 -4.538 1.00 90.88 72 ILE A C 1
ATOM 585 O O . ILE A 1 72 ? 4.620 -0.235 -5.095 1.00 90.88 72 ILE A O 1
ATOM 589 N N . ASP A 1 73 ? 5.610 1.786 -5.193 1.00 88.75 73 ASP A N 1
ATOM 590 C CA . ASP A 1 73 ? 5.612 1.870 -6.650 1.00 88.75 73 ASP A CA 1
ATOM 591 C C . ASP A 1 73 ? 6.911 1.275 -7.202 1.00 88.75 73 ASP A C 1
ATOM 593 O O . ASP A 1 73 ? 7.986 1.868 -7.107 1.00 88.75 73 ASP A O 1
ATOM 597 N N . ILE A 1 74 ? 6.803 0.075 -7.769 1.00 89.12 74 ILE A N 1
ATOM 598 C CA . ILE A 1 74 ? 7.937 -0.641 -8.358 1.00 89.12 74 ILE A CA 1
ATOM 599 C C . ILE A 1 74 ? 8.217 -0.219 -9.804 1.00 89.12 74 ILE A C 1
ATOM 601 O O . ILE A 1 74 ? 9.303 -0.497 -10.308 1.00 89.12 74 ILE A O 1
ATOM 605 N N . PHE A 1 75 ? 7.280 0.458 -10.480 1.00 87.44 75 PHE A N 1
ATOM 606 C CA . PHE A 1 75 ? 7.462 0.865 -11.877 1.00 87.44 75 PHE A CA 1
ATOM 607 C C . PHE A 1 75 ? 8.584 1.901 -12.023 1.00 87.44 75 PHE A C 1
ATOM 609 O O . PHE A 1 75 ? 9.257 1.950 -13.047 1.00 87.44 75 PHE A O 1
ATOM 616 N N . ALA A 1 76 ? 8.818 2.694 -10.976 1.00 83.25 76 ALA A N 1
ATOM 617 C CA . ALA A 1 76 ? 9.899 3.670 -10.915 1.00 83.25 76 ALA A CA 1
ATOM 618 C C . ALA A 1 76 ? 11.289 3.056 -10.643 1.00 83.25 76 ALA A C 1
ATOM 620 O O . ALA A 1 76 ? 12.268 3.797 -10.588 1.00 83.25 76 ALA A O 1
ATOM 621 N N . THR A 1 77 ? 11.394 1.735 -10.451 1.00 92.31 77 THR A N 1
ATOM 622 C CA . THR A 1 77 ? 12.658 1.057 -10.118 1.00 92.31 77 THR A CA 1
ATOM 623 C C . THR A 1 77 ? 13.224 0.318 -11.330 1.00 92.31 77 THR A C 1
ATOM 625 O O . THR A 1 77 ? 12.517 -0.443 -11.988 1.00 92.31 77 THR A O 1
ATOM 628 N N . ALA A 1 78 ? 14.505 0.531 -11.634 1.00 91.25 78 ALA A N 1
ATOM 629 C CA . ALA A 1 78 ? 15.198 -0.049 -12.788 1.00 91.25 78 ALA A CA 1
ATOM 630 C C . ALA A 1 78 ? 16.130 -1.217 -12.416 1.00 91.25 78 ALA A C 1
ATOM 632 O O . ALA A 1 78 ? 16.682 -1.885 -13.292 1.00 91.25 78 ALA A O 1
ATOM 633 N N . SER A 1 79 ? 16.328 -1.483 -11.122 1.00 92.19 79 SER A N 1
ATOM 634 C CA . SER A 1 79 ? 17.176 -2.577 -10.643 1.00 92.19 79 SER A CA 1
ATOM 635 C C . SER A 1 79 ? 16.682 -3.170 -9.326 1.00 92.19 79 SER A C 1
ATOM 637 O O . SER A 1 79 ? 15.981 -2.518 -8.554 1.00 92.19 79 SER A O 1
ATOM 639 N N . VAL A 1 80 ? 17.126 -4.394 -9.012 1.00 89.62 80 VAL A N 1
ATOM 640 C CA . VAL A 1 80 ? 16.865 -5.036 -7.707 1.00 89.62 80 VAL A CA 1
ATOM 641 C C . VAL A 1 80 ? 17.361 -4.162 -6.554 1.00 89.62 80 VAL A C 1
ATOM 643 O O . VAL A 1 80 ? 16.710 -4.073 -5.519 1.00 89.62 80 VAL A O 1
ATOM 646 N N . ARG A 1 81 ? 18.495 -3.475 -6.733 1.00 87.94 81 ARG A N 1
ATOM 647 C CA . ARG A 1 81 ? 19.041 -2.561 -5.724 1.00 87.94 81 ARG A CA 1
ATOM 648 C C . ARG A 1 81 ? 18.095 -1.388 -5.465 1.00 87.94 81 ARG A C 1
ATOM 650 O O . ARG A 1 81 ? 17.845 -1.064 -4.309 1.00 87.94 81 ARG A O 1
ATOM 657 N N . GLU A 1 82 ? 17.576 -0.774 -6.524 1.00 89.94 82 GLU A N 1
ATOM 658 C CA . GLU A 1 82 ? 16.608 0.322 -6.414 1.00 89.94 82 GLU A CA 1
ATOM 659 C C . GLU A 1 82 ? 15.286 -0.145 -5.810 1.00 8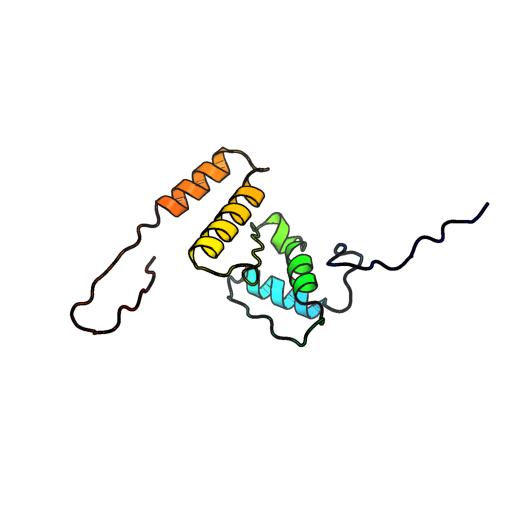9.94 82 GLU A C 1
ATOM 661 O O . GLU A 1 82 ? 14.739 0.547 -4.957 1.00 89.94 82 GLU A O 1
ATOM 666 N N . PHE A 1 83 ? 14.818 -1.343 -6.166 1.00 92.00 83 PHE A N 1
ATOM 667 C CA . PHE A 1 83 ? 13.655 -1.958 -5.534 1.00 92.00 83 PHE A CA 1
ATOM 668 C C . PHE A 1 83 ? 13.854 -2.151 -4.028 1.00 92.00 83 PHE A C 1
ATOM 670 O O . PHE A 1 83 ? 13.018 -1.711 -3.244 1.00 92.00 83 PHE A O 1
ATOM 677 N N . VAL A 1 84 ? 14.972 -2.751 -3.605 1.00 90.62 84 VAL A N 1
ATOM 678 C CA . VAL A 1 84 ? 15.281 -2.957 -2.179 1.00 90.62 84 VAL A CA 1
ATOM 679 C C . VAL A 1 84 ? 15.340 -1.621 -1.436 1.00 90.62 84 VAL A C 1
ATOM 681 O O . VAL A 1 84 ? 14.839 -1.517 -0.316 1.00 90.62 84 VAL A O 1
ATOM 684 N N . TYR A 1 85 ? 15.904 -0.587 -2.063 1.00 89.31 85 TYR A N 1
ATOM 685 C CA . TYR A 1 85 ? 15.958 0.755 -1.490 1.00 89.31 85 TYR A CA 1
ATOM 686 C C . TYR A 1 85 ? 14.565 1.392 -1.356 1.00 89.31 85 TYR A C 1
ATOM 688 O O . TYR A 1 85 ? 14.209 1.860 -0.274 1.00 89.31 85 TYR A O 1
ATOM 696 N N . ALA A 1 86 ? 13.750 1.360 -2.416 1.00 90.38 86 ALA A N 1
ATOM 697 C CA . ALA A 1 86 ? 12.378 1.872 -2.403 1.00 90.38 86 ALA A CA 1
ATOM 698 C C . ALA A 1 86 ? 11.506 1.134 -1.375 1.00 90.38 86 ALA A C 1
ATOM 700 O O . ALA A 1 86 ? 10.763 1.761 -0.622 1.00 90.38 86 ALA A O 1
ATOM 701 N N . PHE A 1 87 ? 11.656 -0.188 -1.291 1.00 90.44 87 PHE A N 1
ATOM 702 C CA . PHE A 1 87 ? 10.968 -1.037 -0.326 1.00 90.44 87 PHE A CA 1
ATOM 703 C C . PHE A 1 87 ? 11.349 -0.688 1.118 1.00 90.44 87 PHE A C 1
ATOM 705 O O . PHE A 1 87 ? 10.475 -0.448 1.951 1.00 90.44 87 PHE A O 1
ATOM 712 N N . GLY A 1 88 ? 12.650 -0.600 1.411 1.00 87.81 88 GLY A N 1
ATOM 713 C CA . GLY A 1 88 ? 13.147 -0.242 2.740 1.00 87.81 88 GLY A CA 1
ATOM 714 C C . GLY A 1 88 ? 12.691 1.149 3.184 1.00 87.81 88 GLY A C 1
ATOM 715 O O . GLY A 1 88 ? 12.219 1.308 4.310 1.00 87.81 88 GLY A O 1
ATOM 716 N N . ASN A 1 89 ? 12.762 2.139 2.289 1.00 87.94 89 ASN A N 1
ATOM 717 C CA . ASN A 1 89 ? 12.300 3.497 2.573 1.00 87.94 89 ASN A CA 1
ATOM 718 C C . ASN A 1 89 ? 10.796 3.550 2.843 1.00 87.94 89 ASN A C 1
ATOM 720 O O . ASN A 1 89 ? 10.393 4.141 3.841 1.00 87.94 89 ASN A O 1
ATOM 724 N N . ALA A 1 90 ? 9.976 2.887 2.022 1.00 89.19 90 ALA A N 1
ATOM 725 C CA . ALA A 1 90 ? 8.528 2.859 2.217 1.00 89.19 90 ALA A CA 1
ATOM 726 C C . ALA A 1 90 ? 8.140 2.273 3.583 1.00 89.19 90 ALA A C 1
ATOM 728 O O . ALA A 1 90 ? 7.224 2.773 4.237 1.00 89.19 90 ALA A O 1
ATOM 729 N N . ILE A 1 91 ? 8.862 1.245 4.044 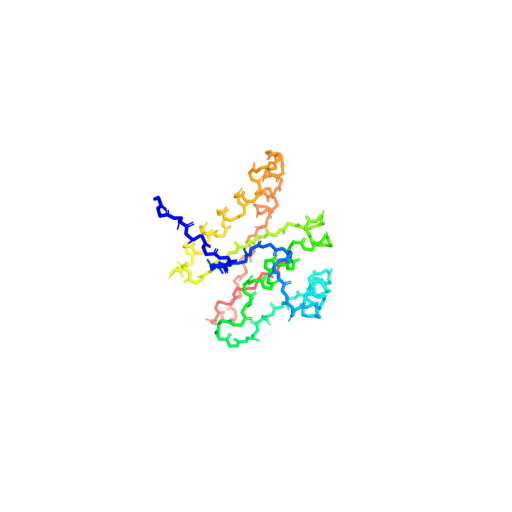1.00 87.25 91 ILE A N 1
ATOM 730 C CA . ILE A 1 91 ? 8.652 0.690 5.380 1.00 87.25 91 ILE A CA 1
ATOM 731 C C . ILE A 1 91 ? 9.071 1.683 6.458 1.00 87.25 91 ILE A C 1
ATOM 733 O O . ILE A 1 91 ? 8.284 1.991 7.353 1.00 87.25 91 ILE A O 1
ATOM 737 N N . ILE A 1 92 ? 10.298 2.192 6.383 1.00 84.50 92 ILE A N 1
ATOM 738 C CA . ILE A 1 92 ? 10.828 3.101 7.397 1.00 84.50 92 ILE A CA 1
ATOM 739 C C . ILE A 1 92 ? 9.947 4.352 7.514 1.00 84.50 92 ILE A C 1
ATOM 741 O O . ILE A 1 92 ? 9.644 4.768 8.628 1.00 84.50 92 ILE A O 1
ATOM 745 N N . ASP A 1 93 ? 9.494 4.931 6.405 1.00 84.62 93 ASP A N 1
ATOM 746 C CA . ASP A 1 93 ? 8.679 6.149 6.403 1.00 84.62 93 ASP A CA 1
ATOM 747 C C . ASP A 1 93 ? 7.281 5.934 6.992 1.00 84.62 93 ASP A C 1
ATOM 749 O O . ASP A 1 93 ? 6.800 6.791 7.731 1.00 84.62 93 ASP A O 1
ATOM 753 N N . GLN A 1 94 ? 6.668 4.769 6.767 1.00 82.56 94 GLN A N 1
ATOM 754 C CA . GLN A 1 94 ? 5.416 4.384 7.434 1.00 82.56 94 GLN A CA 1
ATOM 755 C C . GLN A 1 94 ? 5.595 4.111 8.936 1.00 82.56 94 GLN A C 1
ATOM 757 O O . GLN A 1 94 ? 4.672 4.313 9.725 1.00 82.56 94 GLN A O 1
ATOM 762 N N . LEU A 1 95 ? 6.770 3.631 9.357 1.00 80.19 95 LEU A N 1
ATOM 763 C CA . LEU A 1 95 ? 7.018 3.246 10.750 1.00 80.19 95 LEU A CA 1
ATOM 764 C C . LEU A 1 95 ? 7.634 4.356 11.610 1.00 80.19 95 LEU A C 1
ATOM 766 O O . LEU A 1 95 ? 7.432 4.338 12.819 1.00 80.19 95 LEU A O 1
ATOM 770 N N . LYS A 1 96 ? 8.324 5.340 11.022 1.00 71.25 96 LYS A N 1
ATOM 771 C CA . LYS A 1 96 ? 8.920 6.508 11.706 1.00 71.25 96 LYS A CA 1
ATOM 772 C C . LYS A 1 96 ? 7.958 7.306 12.604 1.00 71.25 96 LYS A C 1
ATOM 774 O O . LYS A 1 96 ? 8.409 7.740 13.662 1.00 71.25 96 LYS A O 1
ATOM 779 N N . PRO A 1 97 ? 6.680 7.541 12.233 1.00 64.38 97 PRO A N 1
ATOM 780 C CA . PRO A 1 97 ? 5.734 8.243 13.099 1.00 64.38 97 PRO A CA 1
ATOM 781 C C . PRO A 1 97 ? 5.301 7.408 14.313 1.00 64.38 97 PRO A C 1
ATOM 783 O O . PRO A 1 97 ? 4.703 7.946 15.241 1.00 64.38 97 PRO A O 1
ATOM 786 N N . ARG A 1 98 ? 5.563 6.094 14.309 1.00 60.50 98 ARG A N 1
ATOM 787 C CA . ARG A 1 98 ? 5.300 5.186 15.428 1.00 60.50 98 ARG A CA 1
ATOM 788 C C . ARG A 1 98 ? 6.558 5.035 16.284 1.00 60.50 98 ARG A C 1
ATOM 790 O O . ARG A 1 98 ? 7.672 5.228 15.808 1.00 60.50 98 ARG A O 1
ATOM 797 N N . ASP A 1 99 ? 6.371 4.709 17.563 1.00 65.00 99 ASP A N 1
ATOM 798 C CA . ASP A 1 99 ? 7.450 4.571 18.549 1.00 65.00 99 ASP A CA 1
ATOM 799 C C . ASP A 1 99 ? 8.685 3.846 17.991 1.00 65.00 99 ASP A C 1
ATOM 801 O O . ASP A 1 99 ? 8.559 2.772 17.399 1.00 65.00 99 ASP A O 1
ATOM 805 N N . ARG A 1 100 ? 9.893 4.370 18.264 1.00 69.81 100 ARG A N 1
ATOM 806 C CA . ARG A 1 100 ? 11.175 3.761 17.836 1.00 69.81 100 ARG A CA 1
ATOM 807 C C . ARG A 1 100 ? 11.263 2.261 18.150 1.00 69.81 100 ARG A C 1
ATOM 809 O O . ARG A 1 100 ? 11.760 1.490 17.339 1.00 69.81 100 ARG A O 1
ATOM 816 N N . LYS A 1 101 ? 10.667 1.836 19.270 1.00 72.88 101 LYS A N 1
ATOM 817 C CA . LYS A 1 101 ? 10.568 0.429 19.695 1.00 72.88 101 LYS A CA 1
ATOM 818 C C . LYS A 1 101 ? 9.887 -0.480 18.662 1.00 72.88 101 LYS A C 1
ATOM 820 O O . LYS A 1 101 ? 10.210 -1.663 18.583 1.00 72.88 101 LYS A O 1
ATOM 825 N N . PHE A 1 102 ? 8.929 0.041 17.895 1.00 72.88 102 PHE A N 1
ATOM 826 C CA . PHE A 1 102 ? 8.246 -0.707 16.842 1.00 72.88 102 PHE A CA 1
ATOM 827 C C . PHE A 1 102 ? 9.162 -0.928 15.636 1.00 72.88 102 PHE A C 1
ATOM 829 O O . PHE A 1 102 ? 9.237 -2.045 15.127 1.00 72.88 102 PHE A O 1
ATOM 836 N N . LEU A 1 103 ? 9.886 0.115 15.217 1.00 73.75 103 LEU A N 1
ATOM 837 C CA . LEU A 1 103 ? 10.878 0.015 14.148 1.00 73.75 103 LEU A CA 1
ATOM 838 C C . LEU A 1 103 ? 11.972 -0.990 14.524 1.00 73.75 103 LEU A C 1
ATOM 840 O O . LEU A 1 103 ? 12.282 -1.873 13.729 1.00 73.75 103 LEU A O 1
ATOM 844 N N . ASP A 1 104 ? 12.476 -0.922 15.756 1.00 76.19 104 ASP A N 1
ATOM 845 C CA . ASP A 1 104 ? 13.489 -1.854 16.257 1.00 76.19 104 ASP A CA 1
ATOM 846 C C . ASP A 1 104 ? 12.985 -3.305 16.235 1.00 76.19 104 ASP A C 1
ATOM 848 O O . ASP A 1 104 ? 13.681 -4.197 15.753 1.00 76.19 104 ASP A O 1
ATOM 852 N N . ARG A 1 105 ? 11.745 -3.557 16.683 1.00 76.81 105 ARG A N 1
ATOM 853 C CA . ARG A 1 105 ? 11.134 -4.897 16.645 1.00 76.81 105 ARG A CA 1
ATOM 854 C C . ARG A 1 105 ? 10.929 -5.397 15.213 1.00 76.81 105 ARG A C 1
ATOM 856 O O . ARG A 1 105 ? 11.151 -6.572 14.938 1.00 76.81 105 ARG A O 1
ATOM 863 N N . PHE A 1 106 ? 10.517 -4.526 14.298 1.00 76.12 106 PHE A N 1
ATOM 864 C CA . PHE A 1 106 ? 10.346 -4.879 12.892 1.00 76.12 106 PHE A CA 1
ATOM 865 C C . PHE A 1 106 ? 11.685 -5.230 12.227 1.00 76.12 106 PHE A C 1
ATOM 867 O O . PHE A 1 106 ? 11.792 -6.253 11.550 1.00 76.12 106 PHE A O 1
ATOM 874 N N . LEU A 1 107 ? 12.728 -4.433 12.479 1.00 75.69 107 LEU A N 1
ATOM 875 C CA . LEU A 1 107 ? 14.081 -4.717 12.004 1.00 75.69 107 LEU A CA 1
ATOM 876 C C . LEU A 1 107 ? 14.629 -6.013 12.609 1.00 75.69 107 LEU A C 1
ATOM 878 O O . LEU A 1 107 ? 15.248 -6.792 11.890 1.00 75.69 107 LEU A O 1
ATOM 882 N N . GLN A 1 108 ? 14.360 -6.297 13.887 1.00 77.69 108 GLN A N 1
ATOM 883 C CA . GLN A 1 108 ? 14.701 -7.582 14.509 1.00 77.69 108 GLN A CA 1
ATOM 884 C C . GLN A 1 108 ? 14.026 -8.765 13.804 1.00 77.69 108 GLN A C 1
ATOM 886 O O . GLN A 1 108 ? 14.686 -9.764 13.540 1.00 77.69 108 GLN A O 1
ATOM 891 N N . ILE A 1 109 ? 12.745 -8.653 13.440 1.00 76.25 109 ILE A N 1
ATOM 892 C CA . ILE A 1 109 ? 12.041 -9.703 12.688 1.00 76.25 109 ILE A CA 1
ATOM 893 C C . ILE A 1 109 ? 12.688 -9.901 11.314 1.00 76.25 109 ILE A C 1
ATOM 895 O O . ILE A 1 109 ? 13.044 -11.026 10.977 1.00 76.25 109 ILE A O 1
ATOM 899 N N . ILE A 1 110 ? 12.916 -8.831 10.547 1.00 73.62 110 ILE A N 1
ATOM 900 C CA . ILE A 1 110 ? 13.541 -8.943 9.219 1.00 73.62 110 ILE A CA 1
ATOM 901 C C . ILE A 1 110 ? 14.956 -9.517 9.307 1.00 73.62 110 ILE A C 1
ATOM 903 O O . ILE A 1 110 ? 15.303 -10.409 8.545 1.00 73.62 110 ILE A O 1
ATOM 907 N N . THR A 1 111 ? 15.775 -9.033 10.239 1.00 69.19 111 THR A N 1
ATOM 908 C CA . THR A 1 111 ? 17.147 -9.536 10.423 1.00 69.19 111 THR A CA 1
ATOM 909 C C . THR A 1 111 ? 17.188 -10.966 10.957 1.00 69.19 111 THR A C 1
ATOM 911 O O . THR A 1 111 ? 18.163 -11.674 10.711 1.00 69.19 111 THR A O 1
ATOM 914 N N . SER A 1 112 ? 16.134 -11.420 11.645 1.00 72.12 112 SER A N 1
ATOM 915 C CA . SER A 1 112 ? 16.002 -12.814 12.080 1.00 72.12 112 SER A CA 1
ATOM 916 C C . SER A 1 112 ? 15.652 -13.779 10.944 1.00 72.12 112 SER A C 1
ATOM 918 O O . SER A 1 112 ? 15.931 -14.972 11.070 1.00 72.12 112 SER A O 1
ATOM 920 N N . LEU A 1 113 ? 15.104 -13.281 9.827 1.00 70.56 113 LEU A N 1
ATOM 921 C CA . LEU A 1 113 ? 14.896 -14.072 8.616 1.00 70.56 113 LEU A CA 1
ATOM 922 C C . LEU A 1 113 ? 16.270 -14.393 8.016 1.00 70.56 113 LEU A C 1
ATOM 924 O O . LEU A 1 113 ? 16.835 -13.618 7.243 1.00 70.56 113 LEU A O 1
ATOM 928 N N . ARG A 1 114 ? 16.849 -15.534 8.403 1.00 57.88 114 ARG A N 1
ATOM 929 C CA . ARG A 1 114 ? 18.090 -16.012 7.791 1.00 57.88 114 ARG A CA 1
ATOM 930 C C . ARG A 1 114 ? 17.793 -16.434 6.353 1.00 57.88 114 ARG A C 1
ATOM 932 O O . ARG A 1 114 ? 16.937 -17.293 6.154 1.00 57.88 114 ARG A O 1
ATOM 939 N N . PRO A 1 115 ? 18.529 -15.925 5.354 1.00 53.84 115 PRO A N 1
ATOM 940 C CA . PRO A 1 115 ? 18.514 -16.527 4.033 1.00 53.84 115 PRO A CA 1
ATOM 941 C C . PRO A 1 115 ? 19.092 -17.943 4.157 1.00 53.84 115 PRO A C 1
ATOM 943 O O . PRO A 1 115 ? 20.295 -18.114 4.356 1.00 53.84 115 PRO A O 1
ATOM 946 N N . ALA A 1 116 ? 18.242 -18.965 4.088 1.00 49.62 116 ALA A N 1
ATOM 947 C CA . ALA A 1 116 ? 18.690 -20.345 3.989 1.00 49.62 116 ALA A CA 1
ATOM 948 C C . ALA A 1 116 ? 19.021 -20.635 2.519 1.00 49.62 116 ALA A C 1
ATOM 950 O O . ALA A 1 116 ? 18.140 -20.901 1.706 1.00 49.62 116 ALA A O 1
ATOM 951 N N . ALA A 1 117 ? 20.299 -20.518 2.161 1.00 46.78 117 ALA A N 1
ATOM 952 C CA . ALA A 1 117 ? 20.786 -20.926 0.851 1.00 46.78 117 ALA A CA 1
ATOM 953 C C . ALA A 1 117 ? 21.082 -22.432 0.882 1.00 46.78 117 ALA A C 1
ATOM 955 O O . ALA A 1 117 ? 22.086 -22.855 1.452 1.00 46.78 117 ALA A O 1
ATOM 956 N N . TYR A 1 118 ? 20.212 -23.236 0.273 1.00 53.31 118 TYR A N 1
ATOM 957 C CA . TYR A 1 118 ? 20.511 -24.634 -0.025 1.00 53.31 118 TYR A CA 1
ATOM 958 C C . TYR A 1 118 ? 21.028 -24.726 -1.457 1.00 53.31 118 TYR A C 1
ATOM 960 O O . TYR A 1 118 ? 20.359 -24.306 -2.400 1.00 53.31 118 TYR A O 1
ATOM 968 N N . THR A 1 119 ? 22.239 -25.249 -1.624 1.00 44.25 119 THR A N 1
ATOM 969 C CA . THR A 1 119 ? 22.757 -25.638 -2.935 1.00 44.25 119 THR A CA 1
ATOM 970 C C . THR A 1 119 ? 22.357 -27.084 -3.172 1.00 44.25 119 THR A C 1
ATOM 972 O O . THR A 1 119 ? 22.997 -27.990 -2.639 1.00 44.25 119 THR A O 1
ATOM 975 N N . ASP A 1 120 ? 21.291 -27.307 -3.934 1.00 50.22 120 ASP A N 1
ATOM 976 C CA . ASP A 1 120 ? 21.012 -28.639 -4.457 1.00 50.22 120 ASP A CA 1
ATOM 977 C C . ASP A 1 120 ? 22.010 -28.914 -5.589 1.00 50.22 120 ASP A C 1
ATOM 979 O O . ASP A 1 120 ? 21.996 -28.261 -6.632 1.00 50.22 120 ASP A O 1
ATOM 983 N N . THR A 1 121 ? 22.950 -29.826 -5.354 1.00 59.53 121 THR A N 1
ATOM 984 C CA . THR A 1 121 ? 23.993 -30.209 -6.316 1.00 59.53 121 THR A CA 1
ATOM 985 C C . THR A 1 121 ? 23.451 -31.017 -7.498 1.00 59.53 121 THR A C 1
ATOM 987 O O . THR A 1 121 ? 24.232 -31.389 -8.373 1.00 59.53 121 THR A O 1
ATOM 990 N N . THR A 1 122 ? 22.143 -31.296 -7.551 1.00 62.41 122 THR A N 1
ATOM 991 C CA . THR A 1 122 ? 21.545 -32.202 -8.544 1.00 62.41 122 THR A CA 1
ATOM 992 C C . THR A 1 122 ? 20.776 -31.522 -9.682 1.00 62.41 122 THR A C 1
ATOM 994 O O . THR A 1 122 ? 20.407 -32.203 -10.638 1.00 62.41 122 THR A O 1
ATOM 997 N N . LEU A 1 123 ? 20.589 -30.195 -9.658 1.00 54.28 123 LEU A N 1
ATOM 998 C CA . LEU A 1 123 ? 19.887 -29.455 -10.716 1.00 54.28 123 LEU A CA 1
ATOM 999 C C . LEU A 1 123 ? 20.743 -28.284 -11.243 1.00 54.28 123 LEU A C 1
ATOM 1001 O O . LEU A 1 123 ? 21.272 -27.506 -10.449 1.00 54.28 123 LEU A O 1
ATOM 1005 N N . PRO A 1 124 ? 20.890 -28.117 -12.575 1.00 50.03 124 PRO A N 1
ATOM 1006 C CA . PRO A 1 124 ? 21.739 -27.082 -13.176 1.00 50.03 124 PRO A CA 1
ATOM 1007 C C . PRO A 1 124 ? 21.141 -25.668 -13.082 1.00 50.03 124 PRO A C 1
ATOM 1009 O O . PRO A 1 124 ? 21.764 -24.700 -13.518 1.00 50.03 124 PRO A O 1
ATOM 1012 N N . GLU A 1 125 ? 19.951 -25.527 -12.500 1.00 49.41 125 GLU A N 1
ATOM 1013 C CA . GLU A 1 125 ? 19.219 -24.270 -12.429 1.00 49.41 125 GLU A CA 1
ATOM 1014 C C . GLU A 1 125 ? 19.109 -23.818 -10.973 1.00 49.41 125 GLU A C 1
ATOM 1016 O O . GLU A 1 125 ? 18.553 -24.500 -10.113 1.00 49.41 125 GLU A O 1
ATOM 1021 N N . ARG A 1 126 ? 19.702 -22.657 -10.679 1.00 43.00 126 ARG A N 1
ATOM 1022 C CA . ARG A 1 126 ? 19.697 -22.0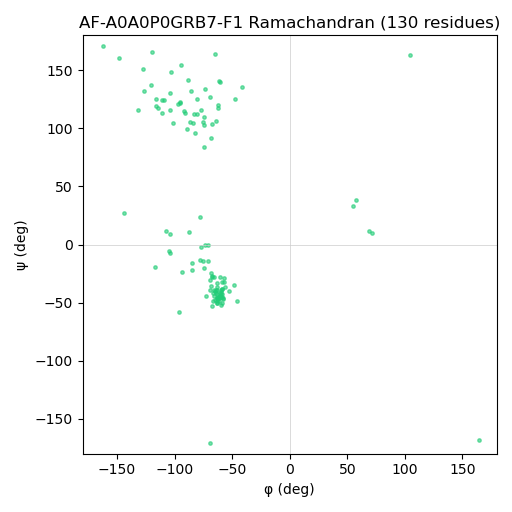51 -9.345 1.00 43.00 126 ARG A CA 1
ATOM 1023 C C . ARG A 1 126 ? 18.320 -21.458 -9.056 1.00 43.00 126 ARG A C 1
ATOM 1025 O O . ARG A 1 126 ? 18.116 -20.259 -9.236 1.00 43.00 126 ARG A O 1
ATOM 1032 N N . THR A 1 127 ? 17.390 -22.280 -8.591 1.00 46.47 127 THR A N 1
ATOM 1033 C CA . THR A 1 127 ? 16.060 -21.810 -8.194 1.00 46.47 127 THR A CA 1
ATOM 1034 C C . THR A 1 127 ? 16.056 -21.458 -6.707 1.00 46.47 127 THR A C 1
ATOM 1036 O O . THR A 1 127 ? 16.234 -22.313 -5.843 1.00 46.47 127 THR A O 1
ATOM 1039 N N . LEU A 1 128 ? 15.885 -20.171 -6.397 1.00 42.31 128 LEU A N 1
ATOM 1040 C CA . LEU A 1 128 ? 15.748 -19.675 -5.027 1.00 42.31 128 LEU A CA 1
ATOM 1041 C C . LEU A 1 128 ? 14.308 -19.890 -4.548 1.00 42.31 128 LEU A C 1
ATOM 1043 O O . LEU A 1 128 ? 13.392 -19.222 -5.023 1.00 42.31 128 LEU A O 1
ATOM 1047 N N . HIS A 1 129 ? 14.115 -20.777 -3.575 1.00 48.50 129 HIS A N 1
ATOM 1048 C CA . HIS A 1 129 ? 12.844 -20.930 -2.868 1.00 48.50 129 HIS A CA 1
ATOM 1049 C C . HIS A 1 129 ? 12.995 -20.449 -1.418 1.00 48.50 129 HIS A C 1
ATOM 1051 O O . HIS A 1 129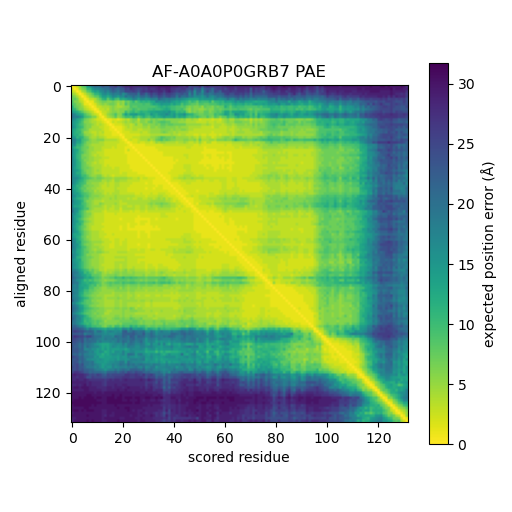 ? 13.870 -20.919 -0.693 1.00 48.50 129 HIS A O 1
ATOM 1057 N N . LEU A 1 130 ? 12.150 -19.498 -0.994 1.00 37.69 130 LEU A N 1
ATOM 1058 C CA . LEU A 1 130 ? 12.065 -19.059 0.403 1.00 37.69 130 LEU A CA 1
ATOM 1059 C C . LEU A 1 130 ? 11.286 -20.099 1.222 1.00 37.69 130 LEU A C 1
ATOM 1061 O O . LEU A 1 130 ? 10.087 -20.275 1.007 1.00 37.69 130 LEU A O 1
ATOM 1065 N N . CYS A 1 131 ? 11.949 -20.732 2.190 1.00 39.28 131 CYS A N 1
ATOM 1066 C CA . CYS A 1 131 ? 11.298 -21.497 3.254 1.00 3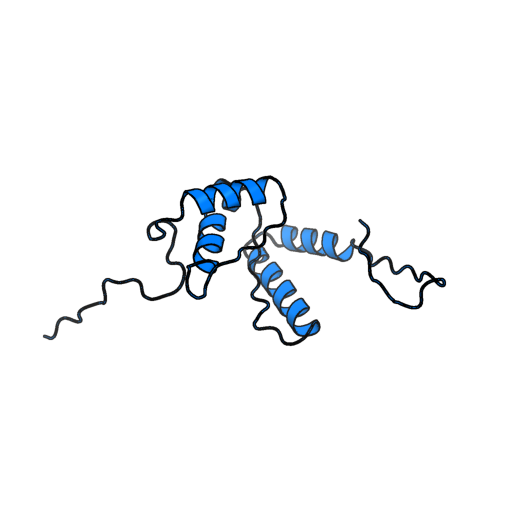9.28 131 CYS A CA 1
ATOM 1067 C C . CYS A 1 131 ? 11.292 -20.700 4.568 1.00 39.28 131 CYS A C 1
ATOM 1069 O O . CYS A 1 131 ? 12.174 -19.877 4.810 1.00 39.28 131 CYS A O 1
ATOM 1071 N N . ARG A 1 132 ? 10.234 -20.935 5.347 1.00 39.03 132 ARG A N 1
ATOM 1072 C CA . ARG A 1 132 ? 9.766 -20.173 6.512 1.00 39.03 132 ARG A CA 1
ATOM 1073 C C . ARG A 1 132 ? 10.627 -20.353 7.760 1.00 39.03 132 ARG A C 1
ATOM 1075 O O . ARG A 1 132 ? 11.126 -21.481 7.957 1.00 39.03 132 ARG A O 1
#

Secondary structure (DSSP, 8-state):
--------S--SS---GGG--S-HHHHHHHHHHHHTT--------TTSSHHHHHHHHHHSHHHHTT--------TT--SHHHHHHHHHHHHHHHHTTS-HHHHHHHHHHHHHS-------TT-SS-------

InterPro domains:
  IPR027417 P-loop containing nucleoside triphosphate hydrolase [G3DSA:3.40.50.300] (13-127)
  IPR027417 P-loop containing nucleoside triphosphate hydrolase [SSF52540] (7-106)

Foldseek 3Di:
DDPPPDDPDDDDAADDLVPDDDCPVVLVVVLVCVVVVHDDDDDDDPPPRPVNSVVNSCPDCSNVVPHQDQDADCVPPDDPVSRVVRRVCSVCVSCVVPDPVVVVVVVVVVVVQDLPDDDPPPDPDRDRDDDD

Sequence (132 aa):
MKSIQVNPFIIGAYAGSHYFCDCERETDELVQDLTNVRNVVLVAQRRMGKTGLLLHTFHQEKISKHYNVFFIDIFATASVREFVYAFGNAIIDQLKPRDRKFLDRFLQIITSLRPAAYTDTTLPERTLHLCR

Mean predicted aligned error: 11.34 Å

Organism: NCBI:txid246787

Solvent-accessible surface area (backbone atoms only — not comparable to full-atom values): 8889 Å² total; per-residue (Å²): 134,84,79,81,80,72,77,89,68,91,83,75,76,76,82,50,68,93,75,61,73,100,47,66,67,63,35,52,52,48,50,53,36,54,76,69,72,50,93,82,83,93,84,77,67,90,89,70,48,63,70,39,50,53,54,46,39,49,65,34,66,84,35,52,78,74,51,87,82,74,80,76,80,62,84,86,40,92,44,72,67,48,42,54,50,53,50,52,49,40,48,48,65,68,37,64,89,44,61,68,69,55,47,53,51,51,51,49,54,59,70,63,60,68,86,76,82,78,82,67,92,87,56,99,65,93,74,89,70,92,78,135